Protein AF-A0A5J4XF54-F1 (afdb_monomer_lite)

Secondary structure (DSSP, 8-state):
-----HHHHHHHHHHHS-HHHHHHHHT-EE--SSGGGSTTHHHHHHHHHHHHS-TTSEE---------S-S---------------S--SS---PPEE-EE--TTTTTHHHHHHHHHHH-HHHHTT---HHHHHHHGGGGHHHH--

pLDDT: mean 71.19, std 21.37, range [27.42, 93.31]

Foldseek 3Di:
DDDDDPLVVLLVVLVVDDPVCSLVSQLDAEDAADVCLDPCSLVVNLVSNVVSDPPQAAEDEPPLPPPDPPDDDDDDDDDDDDDDDDPDPDPPPPGRYRYYHYHPVRNCVVVVVVVVLVPDPVCVVLDQDPVNCVVPPPCVCVVSPD

Radius of gyration: 20.59 Å; chains: 1; bounding box: 53×54×52 Å

Structure (mmCIF, N/CA/C/O backbone):
data_AF-A0A5J4XF54-F1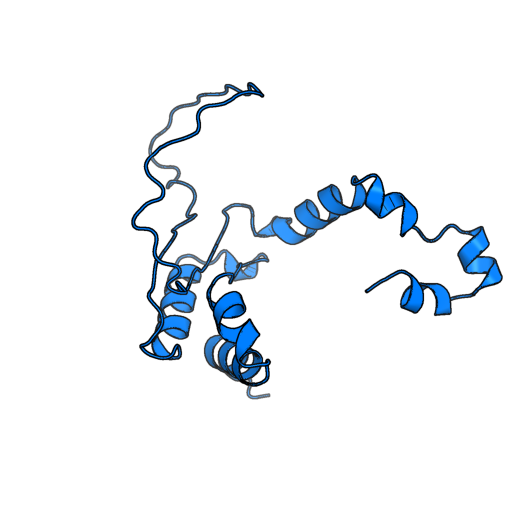
#
_entry.id   AF-A0A5J4XF54-F1
#
loop_
_atom_site.group_PDB
_atom_site.id
_atom_site.type_symbol
_atom_site.label_atom_id
_atom_site.label_alt_id
_atom_site.label_comp_id
_atom_site.label_asym_id
_atom_site.label_entity_id
_atom_site.label_seq_id
_atom_site.pdbx_PDB_ins_code
_atom_site.Cartn_x
_atom_site.Cartn_y
_atom_site.Cartn_z
_atom_site.occupancy
_atom_site.B_iso_or_equiv
_atom_site.auth_seq_id
_atom_site.auth_comp_id
_atom_site.auth_asym_id
_atom_site.auth_atom_id
_atom_site.pdbx_PDB_model_num
ATOM 1 N N . MET A 1 1 ? 1.946 -26.024 -6.959 1.00 52.12 1 MET A N 1
ATOM 2 C CA . MET A 1 1 ? 1.057 -24.850 -7.055 1.00 52.12 1 MET A CA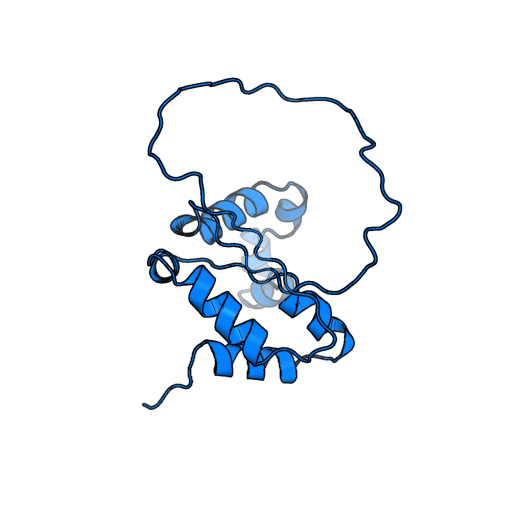 1
ATOM 3 C C . MET A 1 1 ? 1.765 -23.881 -7.982 1.00 52.12 1 MET A C 1
ATOM 5 O O . MET A 1 1 ? 2.840 -23.423 -7.620 1.00 52.12 1 MET A O 1
ATOM 9 N N . GLU A 1 2 ? 1.270 -23.701 -9.204 1.00 76.00 2 GLU A N 1
ATOM 10 C CA . GLU A 1 2 ? 1.856 -22.756 -10.163 1.00 76.00 2 GLU A CA 1
ATOM 11 C C . GLU A 1 2 ? 1.267 -21.373 -9.878 1.00 76.00 2 GLU A C 1
ATOM 13 O O . GLU A 1 2 ? 0.049 -21.204 -9.892 1.00 76.00 2 GLU A O 1
ATOM 18 N N . ALA A 1 3 ? 2.121 -20.413 -9.531 1.00 78.81 3 ALA A N 1
ATOM 19 C CA . ALA A 1 3 ? 1.737 -19.021 -9.334 1.00 78.81 3 ALA A CA 1
ATOM 20 C C . ALA A 1 3 ? 2.288 -18.196 -10.501 1.00 78.81 3 ALA A C 1
ATOM 22 O O . ALA A 1 3 ? 3.400 -18.448 -10.964 1.00 78.81 3 ALA A O 1
ATOM 23 N N . GLN A 1 4 ? 1.499 -17.236 -10.980 1.00 85.75 4 GLN A N 1
ATOM 24 C CA . GLN A 1 4 ? 1.925 -16.298 -12.019 1.00 85.75 4 GLN A CA 1
ATOM 25 C C . GLN A 1 4 ? 3.045 -15.382 -11.507 1.00 85.75 4 GLN A C 1
ATOM 27 O O . GLN A 1 4 ? 3.239 -15.234 -10.295 1.00 85.75 4 GLN A O 1
ATOM 32 N N . GLY A 1 5 ? 3.768 -14.751 -12.437 1.00 89.00 5 GLY A N 1
ATOM 33 C CA . GLY A 1 5 ? 4.735 -13.709 -12.108 1.00 89.00 5 GLY A CA 1
ATOM 34 C C . GLY A 1 5 ? 4.090 -12.558 -11.327 1.00 89.00 5 GLY A C 1
ATOM 35 O O . GLY A 1 5 ? 2.874 -12.336 -11.376 1.00 89.00 5 GLY A O 1
ATOM 36 N N . ILE A 1 6 ? 4.905 -11.829 -10.561 1.00 87.56 6 ILE A N 1
ATOM 37 C CA . ILE A 1 6 ? 4.435 -10.655 -9.810 1.00 87.56 6 ILE A CA 1
ATOM 38 C C . ILE A 1 6 ? 3.946 -9.547 -10.749 1.00 87.56 6 ILE A C 1
ATOM 40 O O . ILE A 1 6 ? 3.006 -8.828 -10.421 1.00 87.56 6 ILE A O 1
ATOM 44 N N . ASP A 1 7 ? 4.547 -9.457 -11.928 1.00 87.50 7 ASP A N 1
ATOM 45 C CA . ASP A 1 7 ? 4.185 -8.564 -13.017 1.00 87.50 7 ASP A CA 1
ATOM 46 C C . ASP A 1 7 ? 2.818 -8.906 -13.609 1.00 87.50 7 ASP A C 1
ATOM 48 O O . ASP A 1 7 ? 1.939 -8.043 -13.629 1.00 87.50 7 ASP A O 1
ATOM 52 N N . ASP A 1 8 ? 2.595 -10.169 -13.981 1.00 89.62 8 ASP A N 1
ATOM 53 C CA . ASP A 1 8 ? 1.304 -10.640 -14.495 1.00 89.62 8 ASP A CA 1
ATOM 54 C C . ASP A 1 8 ? 0.200 -10.460 -13.449 1.00 89.62 8 ASP A C 1
ATOM 56 O O . ASP A 1 8 ? -0.907 -10.009 -13.750 1.00 89.62 8 ASP A O 1
ATOM 60 N N . THR A 1 9 ? 0.501 -10.775 -12.188 1.00 90.94 9 THR A N 1
ATOM 61 C CA . THR A 1 9 ? -0.449 -10.630 -11.080 1.00 90.94 9 THR A CA 1
ATOM 62 C C . THR A 1 9 ? -0.808 -9.160 -10.845 1.00 90.94 9 THR A C 1
ATOM 64 O O . THR A 1 9 ? -1.987 -8.832 -10.664 1.00 90.94 9 THR A O 1
ATOM 67 N N . ALA A 1 10 ? 0.180 -8.260 -10.879 1.00 88.38 10 ALA A N 1
ATOM 68 C CA . ALA A 1 10 ? -0.039 -6.823 -10.745 1.00 88.38 10 ALA A CA 1
ATOM 69 C C . ALA A 1 10 ? -0.850 -6.272 -11.928 1.00 88.38 10 ALA A C 1
ATOM 71 O O . ALA A 1 10 ? -1.848 -5.580 -11.719 1.00 88.38 10 ALA A O 1
ATOM 72 N N . PHE A 1 11 ? -0.491 -6.645 -13.158 1.00 88.62 11 PHE A N 1
ATOM 73 C CA . PHE A 1 11 ? -1.205 -6.244 -14.369 1.00 88.62 11 PHE A CA 1
ATOM 74 C C . PHE A 1 11 ? -2.662 -6.718 -14.360 1.00 88.62 11 PHE A C 1
ATOM 76 O O . PHE A 1 11 ? -3.577 -5.916 -14.548 1.00 88.62 11 PHE A O 1
ATOM 83 N N . ASN A 1 12 ? -2.896 -7.998 -14.059 1.00 91.06 12 ASN A N 1
ATOM 84 C CA . ASN A 1 12 ? -4.238 -8.574 -13.982 1.00 91.06 12 ASN A CA 1
ATOM 85 C C . ASN A 1 12 ? -5.092 -7.903 -12.902 1.00 91.06 12 ASN A C 1
ATOM 87 O O . ASN A 1 12 ? -6.303 -7.761 -13.076 1.00 91.06 12 ASN A O 1
ATOM 91 N N . SER A 1 13 ? -4.481 -7.479 -11.795 1.00 91.31 13 SER A N 1
ATOM 92 C CA . SER A 1 13 ? -5.179 -6.744 -10.737 1.00 91.31 13 SER A CA 1
ATOM 93 C C . SER A 1 13 ? -5.592 -5.350 -11.214 1.00 91.31 13 SER A C 1
ATOM 95 O O . SER A 1 13 ? -6.753 -4.980 -11.062 1.00 91.31 13 SER A O 1
ATOM 97 N N . ILE A 1 14 ? -4.696 -4.619 -11.884 1.00 89.25 14 ILE A N 1
ATOM 98 C CA . ILE A 1 14 ? -4.986 -3.280 -12.423 1.00 89.25 14 ILE A CA 1
ATOM 99 C C . ILE A 1 14 ? -6.006 -3.345 -13.570 1.00 89.25 14 ILE A C 1
ATOM 101 O O . ILE A 1 14 ? -6.874 -2.482 -13.681 1.00 89.25 14 ILE A O 1
ATOM 105 N N . MET A 1 15 ? -5.972 -4.383 -14.408 1.00 88.75 15 MET A N 1
ATOM 106 C CA . MET A 1 15 ? -6.946 -4.555 -15.494 1.00 88.75 15 MET A CA 1
ATOM 107 C C . MET A 1 15 ? -8.349 -4.926 -15.006 1.00 88.75 15 MET A C 1
ATOM 109 O O . MET A 1 15 ? -9.322 -4.668 -15.715 1.00 88.75 15 MET A O 1
ATOM 113 N N . LYS A 1 16 ? -8.479 -5.493 -13.801 1.00 92.25 16 LYS A N 1
ATOM 114 C CA . LYS A 1 16 ? -9.779 -5.710 -13.146 1.00 92.25 16 LYS A CA 1
ATOM 115 C C . LYS A 1 16 ? -10.341 -4.435 -12.513 1.00 92.25 16 LYS A C 1
ATOM 117 O O . LYS A 1 16 ? -11.540 -4.372 -12.264 1.00 92.25 16 LYS A O 1
ATOM 122 N N . CYS A 1 17 ? -9.496 -3.437 -12.260 1.00 90.00 17 CYS A N 1
ATOM 123 C CA . CYS A 1 17 ? -9.907 -2.131 -11.764 1.00 90.00 17 CYS A CA 1
ATOM 124 C C . CYS A 1 17 ? -10.573 -1.283 -12.862 1.00 90.00 17 CYS A C 1
ATOM 126 O O . CYS A 1 17 ? -10.354 -1.489 -14.064 1.00 90.00 17 CYS A O 1
ATOM 128 N N . ASP A 1 18 ? -11.373 -0.305 -12.433 1.00 91.94 18 ASP A N 1
ATOM 129 C CA . ASP A 1 18 ? -12.062 0.633 -13.321 1.00 91.94 18 ASP A CA 1
ATOM 130 C C . ASP A 1 18 ? -11.065 1.454 -14.156 1.00 91.94 18 ASP A C 1
ATOM 132 O O . ASP A 1 18 ? -9.968 1.767 -13.689 1.00 91.94 18 ASP A O 1
ATOM 136 N N . VAL A 1 19 ? -11.422 1.786 -15.397 1.00 85.94 19 VAL A N 1
ATOM 137 C CA . VAL A 1 19 ? -10.513 2.403 -16.380 1.00 85.94 19 VAL A CA 1
ATOM 138 C C . VAL A 1 19 ? -9.955 3.745 -15.903 1.00 85.94 19 VAL A C 1
ATOM 140 O O . VAL A 1 19 ? -8.796 4.061 -16.189 1.00 85.94 19 VAL A O 1
ATOM 143 N N . ASP A 1 20 ? -10.740 4.484 -15.122 1.00 86.81 20 ASP A N 1
ATOM 144 C CA . ASP A 1 20 ? -10.376 5.807 -14.620 1.00 86.81 20 ASP A CA 1
ATOM 145 C C . ASP A 1 20 ? -9.249 5.742 -13.580 1.00 86.81 20 ASP A C 1
ATOM 147 O O . ASP A 1 20 ? -8.348 6.580 -13.599 1.00 86.81 20 ASP A O 1
ATOM 151 N N . ILE A 1 21 ? -9.218 4.696 -12.745 1.00 87.88 21 ILE A N 1
ATOM 152 C CA . ILE A 1 21 ? -8.209 4.546 -11.682 1.00 87.88 21 ILE A CA 1
ATOM 153 C C . ILE A 1 21 ? -6.921 3.864 -12.149 1.00 87.88 21 ILE A C 1
ATOM 155 O O . ILE A 1 21 ? -5.899 3.946 -11.470 1.00 87.88 21 ILE A O 1
ATOM 159 N N . ARG A 1 22 ? -6.917 3.205 -13.317 1.00 86.31 22 ARG A N 1
ATOM 160 C CA . ARG A 1 22 ? -5.723 2.490 -13.818 1.00 86.31 22 ARG A CA 1
ATOM 161 C C . ARG A 1 22 ? -4.521 3.413 -13.950 1.00 86.31 22 ARG A C 1
ATOM 163 O O . ARG A 1 22 ? -3.405 3.017 -13.628 1.00 86.31 22 ARG A O 1
ATOM 170 N N . LYS A 1 23 ? -4.755 4.644 -14.410 1.00 81.25 23 LYS A N 1
ATOM 171 C CA . LYS A 1 23 ? -3.707 5.660 -14.567 1.00 81.25 23 LYS A CA 1
ATOM 172 C C . LYS A 1 23 ? -3.043 5.987 -13.229 1.00 81.25 23 LYS A C 1
ATOM 174 O O . LYS A 1 23 ? -1.817 6.023 -13.168 1.00 81.25 23 LYS A O 1
ATOM 179 N N . ASP A 1 24 ? -3.841 6.141 -12.178 1.00 83.12 24 ASP A N 1
ATOM 180 C CA . ASP A 1 24 ? -3.358 6.473 -10.836 1.00 83.12 24 ASP A CA 1
ATOM 181 C C . ASP A 1 24 ? -2.653 5.289 -10.169 1.00 83.12 24 ASP A C 1
ATOM 183 O O . ASP A 1 24 ? -1.658 5.485 -9.469 1.00 83.12 24 ASP A O 1
ATOM 187 N N . LEU A 1 25 ? -3.114 4.061 -10.430 1.00 84.31 25 LEU A N 1
ATOM 188 C CA . LEU A 1 25 ? -2.488 2.837 -9.923 1.00 84.31 25 LEU A CA 1
ATOM 189 C C . LEU A 1 25 ? -1.085 2.626 -10.504 1.00 84.31 25 LEU A C 1
ATOM 191 O O . LEU A 1 25 ? -0.151 2.343 -9.758 1.00 84.31 25 LEU A O 1
ATOM 195 N N . TYR A 1 26 ? -0.911 2.810 -11.816 1.00 83.25 26 TYR A N 1
ATOM 196 C CA . TYR A 1 26 ? 0.418 2.750 -12.434 1.00 83.25 26 TYR A CA 1
ATOM 197 C C . TYR A 1 26 ? 1.324 3.911 -11.996 1.00 83.25 26 TYR A C 1
ATOM 199 O O . TYR A 1 26 ? 2.545 3.753 -11.933 1.00 83.25 26 TYR A O 1
ATOM 207 N N . GLY A 1 27 ? 0.734 5.065 -11.671 1.00 79.25 27 GLY A N 1
ATOM 208 C CA . GLY A 1 27 ? 1.458 6.249 -11.217 1.00 79.25 27 GLY A CA 1
ATOM 209 C C . GLY A 1 27 ? 1.908 6.237 -9.760 1.00 79.25 27 GLY A C 1
ATOM 210 O O . GLY A 1 27 ? 2.652 7.130 -9.368 1.00 79.25 27 GLY A O 1
ATOM 211 N N . ASN A 1 28 ? 1.487 5.257 -8.956 1.00 81.94 28 ASN A N 1
ATOM 212 C CA . ASN A 1 28 ? 1.776 5.221 -7.520 1.00 81.94 28 ASN A CA 1
ATOM 213 C C . ASN A 1 28 ? 2.078 3.796 -7.026 1.00 81.94 28 ASN A C 1
ATOM 215 O O . ASN A 1 28 ? 1.434 3.295 -6.102 1.00 81.94 28 ASN A O 1
ATOM 219 N N . VAL A 1 29 ? 3.071 3.127 -7.619 1.00 83.50 29 VAL A N 1
ATOM 220 C CA . VAL A 1 29 ? 3.496 1.794 -7.166 1.00 83.50 29 VAL A CA 1
ATOM 221 C C . VAL A 1 29 ? 4.569 1.937 -6.090 1.00 83.50 29 VAL A C 1
ATOM 223 O O . VAL A 1 29 ? 5.655 2.450 -6.346 1.00 83.50 29 VAL A O 1
ATOM 226 N N . VAL A 1 30 ? 4.291 1.457 -4.878 1.00 84.75 30 VAL A N 1
ATOM 227 C CA . VAL A 1 30 ? 5.234 1.509 -3.750 1.00 84.75 30 VAL A CA 1
ATOM 228 C C . VAL A 1 30 ? 5.675 0.100 -3.375 1.00 84.75 30 VAL A C 1
ATOM 230 O O . VAL A 1 30 ? 4.847 -0.774 -3.121 1.00 84.75 30 VAL A O 1
ATOM 233 N N . LEU A 1 31 ? 6.987 -0.118 -3.298 1.00 83.62 31 LEU A N 1
ATOM 234 C CA . LEU A 1 31 ? 7.554 -1.381 -2.834 1.00 83.62 31 LEU A CA 1
ATOM 235 C C . LEU A 1 31 ? 7.731 -1.353 -1.314 1.00 83.62 31 LEU A C 1
ATOM 237 O O . LEU A 1 31 ? 8.497 -0.550 -0.779 1.00 83.62 31 LEU A O 1
ATOM 241 N N . SER A 1 32 ? 7.051 -2.264 -0.622 1.00 85.81 32 SER A N 1
ATOM 242 C CA . SER A 1 32 ? 7.116 -2.436 0.832 1.00 85.81 32 SER A CA 1
ATOM 243 C C . SER A 1 32 ? 7.564 -3.854 1.208 1.00 85.81 32 SER A C 1
ATOM 245 O O . SER A 1 32 ? 7.495 -4.786 0.406 1.00 85.81 32 SER A O 1
ATOM 247 N N . GLY A 1 33 ? 8.088 -4.022 2.425 1.00 83.31 33 GLY A N 1
ATOM 248 C CA . GLY A 1 33 ? 8.493 -5.325 2.964 1.00 83.31 33 GLY A CA 1
ATOM 249 C C . GLY A 1 33 ? 9.977 -5.673 2.789 1.00 83.31 33 GLY A C 1
ATOM 250 O O . GLY A 1 33 ? 10.726 -5.020 2.070 1.00 83.31 33 GLY A O 1
ATOM 251 N N . GLY A 1 34 ? 10.430 -6.709 3.503 1.00 79.94 34 GLY A N 1
ATOM 252 C CA . GLY A 1 34 ? 11.841 -7.119 3.509 1.00 79.94 34 GLY A CA 1
ATOM 253 C C . GLY A 1 34 ? 12.291 -7.841 2.234 1.00 79.94 34 GLY A C 1
ATOM 254 O O . GLY A 1 34 ? 13.438 -7.704 1.823 1.00 79.94 34 GLY A O 1
ATOM 255 N N . THR A 1 35 ? 11.394 -8.570 1.565 1.00 81.81 35 THR A N 1
ATOM 256 C CA . THR A 1 35 ? 11.700 -9.314 0.327 1.00 81.81 35 THR A CA 1
ATOM 257 C C . THR A 1 35 ? 11.938 -8.399 -0.870 1.00 81.81 35 THR A C 1
ATOM 259 O O . THR A 1 35 ? 12.667 -8.759 -1.789 1.00 81.81 35 THR A O 1
ATOM 262 N N . THR A 1 36 ? 11.403 -7.178 -0.834 1.00 81.94 36 THR A N 1
ATOM 263 C CA . THR A 1 36 ? 11.666 -6.155 -1.848 1.00 81.94 36 THR A CA 1
ATOM 264 C C . THR A 1 36 ? 12.996 -5.439 -1.616 1.00 81.94 36 THR A C 1
ATOM 266 O O . THR A 1 36 ? 13.327 -4.545 -2.382 1.00 81.94 36 THR A O 1
ATOM 269 N N . MET A 1 37 ? 13.794 -5.777 -0.592 1.00 79.56 37 MET A N 1
ATOM 270 C CA . MET A 1 37 ? 15.127 -5.184 -0.373 1.00 79.56 37 MET A CA 1
ATOM 271 C C . MET A 1 37 ? 16.227 -5.762 -1.276 1.00 79.56 37 MET A C 1
ATOM 273 O O . MET A 1 37 ? 17.359 -5.289 -1.224 1.00 79.56 37 MET A O 1
ATOM 277 N N . PHE A 1 38 ? 15.919 -6.767 -2.101 1.00 81.75 38 PHE A N 1
ATOM 278 C CA . PHE A 1 38 ? 16.900 -7.340 -3.019 1.00 81.75 38 PHE A CA 1
ATOM 279 C C . PHE A 1 38 ? 17.368 -6.287 -4.045 1.00 81.75 38 PHE A C 1
ATOM 281 O O . PHE A 1 38 ? 16.529 -5.572 -4.602 1.00 81.75 38 PHE A O 1
ATOM 288 N N . PRO A 1 39 ? 18.680 -6.154 -4.310 1.00 80.25 39 PRO A N 1
ATOM 289 C CA . PRO A 1 39 ? 19.176 -5.184 -5.284 1.00 80.25 39 PRO A CA 1
ATOM 290 C C . PRO A 1 39 ? 18.606 -5.475 -6.681 1.00 80.25 39 PRO A C 1
ATOM 292 O O . PRO A 1 39 ? 18.520 -6.629 -7.094 1.00 80.25 39 PRO A O 1
ATOM 295 N N . GLY A 1 40 ? 18.191 -4.432 -7.405 1.00 82.12 40 GLY A N 1
ATOM 296 C CA . GLY A 1 40 ? 17.645 -4.548 -8.765 1.00 82.12 40 GLY A CA 1
ATOM 297 C C . GLY A 1 40 ? 16.184 -5.008 -8.865 1.00 82.12 40 GLY A C 1
ATOM 298 O O . GLY A 1 40 ? 15.648 -5.091 -9.968 1.00 82.12 40 GLY A O 1
ATOM 299 N N . ILE A 1 41 ? 15.496 -5.290 -7.748 1.00 84.31 41 ILE A N 1
ATOM 300 C CA . ILE A 1 41 ? 14.067 -5.654 -7.796 1.00 84.31 41 ILE A CA 1
ATOM 301 C C . ILE A 1 41 ? 13.179 -4.478 -8.219 1.00 84.31 41 ILE A C 1
ATOM 303 O O . ILE A 1 41 ? 12.183 -4.690 -8.903 1.00 84.31 41 ILE A O 1
ATOM 307 N N . ALA A 1 42 ? 13.554 -3.249 -7.849 1.00 80.81 42 ALA A N 1
ATOM 308 C CA . ALA A 1 42 ? 12.846 -2.038 -8.254 1.00 80.81 42 ALA A CA 1
ATOM 309 C C . ALA A 1 42 ? 12.942 -1.830 -9.772 1.00 80.81 42 ALA A C 1
ATOM 311 O O . ALA A 1 42 ? 11.914 -1.682 -10.429 1.00 80.81 42 ALA A O 1
ATOM 312 N N . ASP A 1 43 ? 14.150 -1.951 -10.328 1.00 82.38 43 ASP A N 1
ATOM 313 C CA . ASP A 1 43 ? 14.405 -1.860 -11.770 1.00 82.38 43 ASP A CA 1
ATOM 314 C C . ASP A 1 43 ? 13.682 -2.957 -12.552 1.00 82.38 43 ASP A C 1
ATOM 316 O O . ASP A 1 43 ? 13.063 -2.700 -13.587 1.00 82.38 43 ASP A O 1
ATOM 320 N N . ARG A 1 44 ? 13.728 -4.196 -12.040 1.00 85.88 44 ARG A N 1
ATOM 321 C CA . ARG A 1 44 ? 13.021 -5.337 -12.630 1.00 85.88 44 ARG A CA 1
ATOM 322 C C . ARG A 1 44 ? 11.518 -5.076 -12.671 1.00 85.88 44 ARG A C 1
ATOM 324 O O . ARG A 1 44 ? 10.915 -5.229 -13.728 1.00 85.88 44 ARG A O 1
ATOM 331 N N . MET A 1 45 ? 10.938 -4.636 -11.554 1.00 84.31 45 MET A N 1
ATOM 332 C CA . MET A 1 45 ? 9.507 -4.345 -11.457 1.00 84.31 45 MET A CA 1
ATOM 333 C C . MET A 1 45 ? 9.104 -3.197 -12.385 1.00 84.31 45 MET A C 1
ATOM 335 O O . MET A 1 45 ? 8.105 -3.293 -13.092 1.00 84.31 45 MET A O 1
ATOM 339 N N . TYR A 1 46 ? 9.905 -2.134 -12.441 1.00 83.19 46 TYR A N 1
ATOM 340 C CA . TYR A 1 46 ? 9.680 -1.019 -13.353 1.00 83.19 46 TYR A CA 1
ATOM 341 C C . TYR A 1 46 ? 9.693 -1.471 -14.817 1.00 83.19 46 TYR A C 1
ATOM 343 O O . TYR A 1 46 ? 8.785 -1.135 -15.580 1.00 83.19 46 TYR A O 1
ATOM 351 N N . LYS A 1 47 ? 10.686 -2.276 -15.209 1.00 84.31 47 LYS A N 1
ATOM 352 C CA . LYS A 1 47 ? 10.806 -2.800 -16.573 1.00 84.31 47 LYS A CA 1
ATOM 353 C C . LYS A 1 47 ? 9.621 -3.687 -16.951 1.00 84.31 47 LYS A C 1
ATOM 355 O O . LYS A 1 47 ? 9.098 -3.554 -18.054 1.00 84.31 47 LYS A O 1
ATOM 360 N N . GLU A 1 48 ? 9.199 -4.565 -16.047 1.00 87.06 48 GLU A N 1
ATOM 361 C CA . GLU A 1 48 ? 8.067 -5.468 -16.268 1.00 87.06 48 GLU A CA 1
ATOM 362 C C . GLU A 1 48 ? 6.747 -4.697 -16.385 1.00 87.06 48 GLU A C 1
ATOM 364 O O . GLU A 1 48 ? 6.019 -4.875 -17.360 1.00 87.06 48 GLU A O 1
ATOM 369 N N . ILE A 1 49 ? 6.478 -3.752 -15.477 1.00 83.75 49 ILE A N 1
ATOM 370 C CA . ILE A 1 49 ? 5.284 -2.894 -15.554 1.00 83.75 49 ILE A CA 1
ATOM 371 C C . ILE A 1 49 ? 5.281 -2.079 -16.850 1.00 83.75 49 ILE A C 1
ATOM 373 O O . ILE A 1 49 ? 4.244 -1.961 -17.495 1.00 83.75 49 ILE A O 1
ATOM 377 N N . THR A 1 50 ? 6.432 -1.541 -17.254 1.00 82.31 50 THR A N 1
ATOM 378 C CA . THR A 1 50 ? 6.557 -0.744 -18.483 1.00 82.31 50 THR A CA 1
ATOM 379 C C . THR A 1 50 ? 6.301 -1.572 -19.740 1.00 82.31 50 THR A C 1
ATOM 381 O O . THR A 1 50 ? 5.730 -1.059 -20.697 1.00 82.31 50 THR A O 1
ATOM 384 N N . ALA A 1 51 ? 6.701 -2.846 -19.747 1.00 84.69 51 ALA A N 1
ATOM 385 C CA . ALA A 1 51 ? 6.449 -3.748 -20.867 1.00 84.69 51 ALA A CA 1
ATOM 386 C C . ALA A 1 51 ? 4.955 -4.078 -21.031 1.00 84.69 51 ALA A C 1
ATOM 388 O O . ALA A 1 51 ? 4.486 -4.244 -22.155 1.00 84.69 51 ALA A O 1
ATOM 389 N N . HIS A 1 52 ? 4.215 -4.150 -19.920 1.00 83.06 52 HIS A N 1
ATOM 390 C CA . HIS A 1 52 ? 2.775 -4.430 -19.913 1.00 83.06 52 HIS A CA 1
ATOM 391 C C . HIS A 1 52 ? 1.901 -3.167 -20.032 1.00 83.06 52 HIS A C 1
ATOM 393 O O . HIS A 1 52 ? 0.738 -3.253 -20.429 1.00 83.06 52 HIS A O 1
ATOM 399 N N . ALA A 1 53 ? 2.424 -1.989 -19.679 1.00 75.88 53 ALA A N 1
ATOM 400 C CA . ALA A 1 53 ? 1.673 -0.737 -19.706 1.00 75.88 53 ALA A CA 1
ATOM 401 C C . ALA A 1 53 ? 1.366 -0.278 -21.151 1.00 75.88 53 ALA A C 1
ATOM 403 O O . ALA A 1 53 ? 2.226 -0.354 -22.030 1.00 75.88 53 ALA A O 1
ATOM 404 N N . PRO A 1 54 ? 0.156 0.248 -21.427 1.00 69.19 54 PRO A N 1
ATOM 405 C CA . PRO A 1 54 ? -0.188 0.757 -22.751 1.00 69.19 54 PRO A CA 1
ATOM 406 C C . PRO A 1 54 ? 0.684 1.968 -23.118 1.00 69.19 54 PRO A C 1
ATOM 408 O O . PRO A 1 54 ? 0.918 2.856 -22.297 1.00 69.19 54 PRO A O 1
ATOM 411 N N . SER A 1 55 ? 1.099 2.051 -24.386 1.00 57.91 55 SER A N 1
ATOM 412 C CA . SER A 1 55 ? 2.039 3.043 -24.950 1.00 57.91 55 SER A CA 1
ATOM 413 C C . SER A 1 55 ? 1.604 4.520 -24.862 1.00 57.91 55 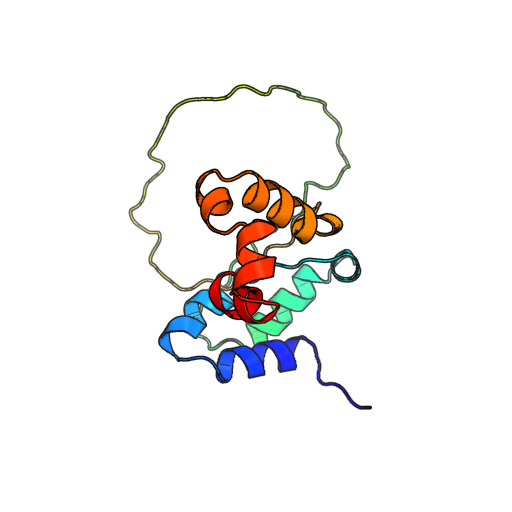SER A C 1
ATOM 415 O O . SER A 1 55 ? 2.296 5.406 -25.355 1.00 57.91 55 SER A O 1
ATOM 417 N N . SER A 1 56 ? 0.467 4.806 -24.224 1.00 60.75 56 SER A N 1
ATOM 418 C CA . SER A 1 56 ? -0.010 6.147 -23.870 1.00 60.75 56 SER A CA 1
ATOM 419 C C . SER A 1 56 ? 0.573 6.699 -22.559 1.00 60.75 56 SER A C 1
ATOM 421 O O . SER A 1 56 ? 0.277 7.840 -22.204 1.00 60.75 56 SER A O 1
ATOM 423 N N . MET A 1 57 ? 1.339 5.903 -21.807 1.00 62.69 57 MET A N 1
ATOM 424 C CA . MET A 1 57 ? 1.906 6.280 -20.507 1.00 62.69 57 MET A CA 1
ATOM 425 C C . MET A 1 57 ? 3.387 6.661 -20.654 1.00 62.69 57 MET A C 1
ATOM 427 O O . MET A 1 57 ? 4.161 5.913 -21.250 1.00 62.69 57 MET A O 1
ATOM 431 N N . LYS A 1 58 ? 3.794 7.832 -20.140 1.00 56.78 58 LYS A N 1
ATOM 432 C CA . LYS A 1 58 ? 5.226 8.175 -20.031 1.00 56.78 58 LYS A CA 1
ATOM 433 C C . LYS A 1 58 ? 5.819 7.395 -18.859 1.00 56.78 58 LYS A C 1
ATOM 435 O O . LYS A 1 58 ? 5.097 6.927 -17.988 1.00 56.78 58 LYS A O 1
ATOM 440 N N . VAL A 1 59 ? 7.126 7.194 -18.847 1.00 55.28 59 VAL A N 1
ATOM 441 C CA . VAL A 1 59 ? 7.769 6.318 -17.866 1.00 55.28 59 VAL A CA 1
ATOM 442 C C . VAL A 1 59 ? 8.914 7.104 -17.238 1.00 55.28 59 VAL A C 1
ATOM 444 O O . VAL A 1 59 ? 9.795 7.563 -17.968 1.00 55.28 59 VAL A O 1
ATOM 447 N N . ILE A 1 60 ? 8.864 7.329 -15.920 1.00 53.22 60 ILE A N 1
ATOM 448 C CA . ILE A 1 60 ? 9.932 8.000 -15.164 1.00 53.22 60 ILE A CA 1
ATOM 449 C C . ILE A 1 60 ? 10.379 7.067 -14.047 1.00 53.22 60 ILE A C 1
ATOM 451 O O . ILE A 1 60 ? 9.599 6.700 -13.169 1.00 53.22 60 ILE A O 1
ATOM 455 N N . VAL A 1 61 ? 11.663 6.720 -14.064 1.00 50.66 61 VAL A N 1
ATOM 456 C CA . VAL A 1 61 ? 12.312 6.098 -12.915 1.00 50.66 61 VAL A CA 1
ATOM 457 C C . VAL A 1 61 ? 12.654 7.215 -11.937 1.00 50.66 61 VAL A C 1
ATOM 459 O O . VAL A 1 61 ? 13.661 7.900 -12.097 1.00 50.66 61 VAL A O 1
ATOM 462 N N . ASP A 1 62 ? 11.805 7.419 -10.933 1.00 48.03 62 ASP A N 1
ATOM 463 C CA . ASP A 1 62 ? 12.228 8.143 -9.740 1.00 48.03 62 ASP A CA 1
ATOM 464 C C . ASP A 1 62 ? 12.944 7.133 -8.845 1.00 48.03 62 ASP A C 1
ATOM 466 O O . ASP A 1 62 ? 12.331 6.499 -7.981 1.00 48.03 62 ASP A O 1
ATOM 470 N N . ASP A 1 63 ? 14.245 6.962 -9.072 1.00 38.62 63 ASP A N 1
ATOM 471 C CA . ASP A 1 63 ? 15.107 6.233 -8.152 1.00 38.62 63 ASP A CA 1
ATOM 472 C C . ASP A 1 63 ? 15.129 6.978 -6.812 1.00 38.62 63 ASP A C 1
ATOM 474 O O . ASP A 1 63 ? 16.025 7.768 -6.524 1.00 38.62 63 ASP A O 1
ATOM 478 N N . ILE A 1 64 ? 14.184 6.671 -5.919 1.00 41.53 64 ILE A N 1
ATOM 479 C CA . ILE A 1 64 ? 14.403 6.843 -4.474 1.00 41.53 64 ILE A CA 1
ATOM 480 C C . ILE A 1 64 ? 15.280 5.683 -3.988 1.00 41.53 64 ILE A C 1
ATOM 482 O O . ILE A 1 64 ? 15.004 5.020 -2.990 1.00 41.53 64 ILE A O 1
ATOM 486 N N . VAL A 1 65 ? 16.355 5.402 -4.717 1.00 36.00 65 VAL A N 1
ATOM 487 C CA . VAL A 1 65 ? 17.496 4.707 -4.152 1.00 36.00 65 VAL A CA 1
ATOM 488 C C . VAL A 1 65 ? 18.139 5.744 -3.243 1.00 36.00 65 VAL A C 1
ATOM 490 O O . VAL A 1 65 ? 18.578 6.797 -3.703 1.00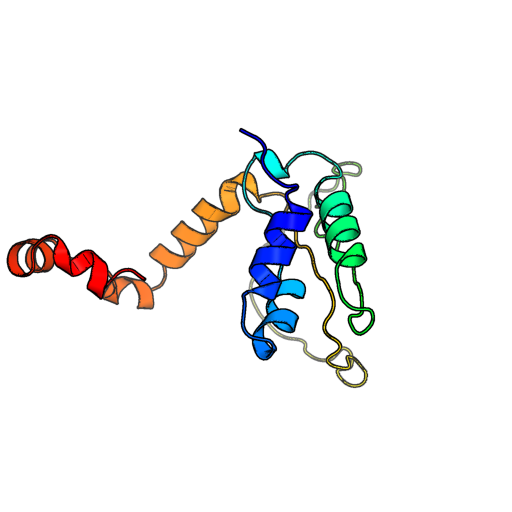 36.00 65 VAL A O 1
ATOM 493 N N . CYS A 1 66 ? 18.148 5.481 -1.930 1.00 33.88 66 CYS A N 1
ATOM 494 C CA . CYS A 1 66 ? 19.082 6.169 -1.041 1.00 33.88 66 CYS A CA 1
ATOM 495 C C . CYS A 1 66 ? 20.428 6.178 -1.740 1.00 33.88 66 CYS A C 1
ATOM 497 O O . CYS A 1 66 ? 20.897 5.104 -2.120 1.00 33.88 66 CYS A O 1
ATOM 499 N N . ALA A 1 67 ? 21.009 7.365 -1.889 1.00 34.00 67 ALA A N 1
ATOM 500 C CA . ALA A 1 67 ? 22.400 7.551 -2.245 1.00 34.00 67 ALA A CA 1
ATOM 501 C C . ALA A 1 67 ? 23.234 6.361 -1.750 1.00 34.00 67 ALA A C 1
ATOM 503 O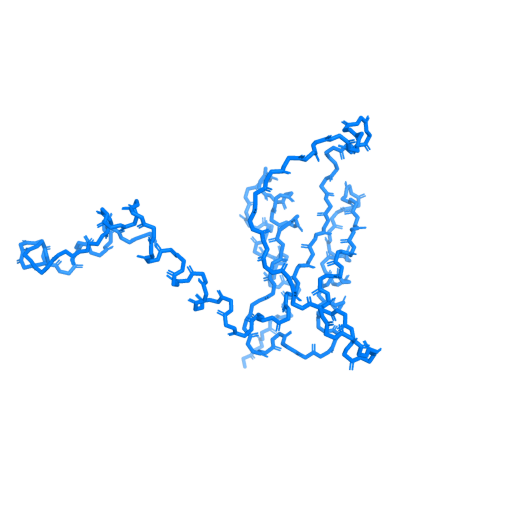 O . ALA A 1 67 ? 23.207 6.041 -0.556 1.00 34.00 67 ALA A O 1
ATOM 504 N N . ASP A 1 68 ? 23.906 5.684 -2.686 1.00 30.17 68 ASP A N 1
ATOM 505 C CA . ASP A 1 68 ? 24.936 4.701 -2.377 1.00 30.17 68 ASP A CA 1
ATOM 506 C C . ASP A 1 68 ? 25.770 5.266 -1.222 1.00 30.17 68 ASP A C 1
ATOM 508 O O . ASP A 1 68 ? 26.254 6.401 -1.273 1.00 30.17 68 ASP A O 1
ATOM 512 N N . HIS A 1 69 ? 25.891 4.489 -0.149 1.00 33.97 69 HIS A N 1
ATOM 513 C CA . HIS A 1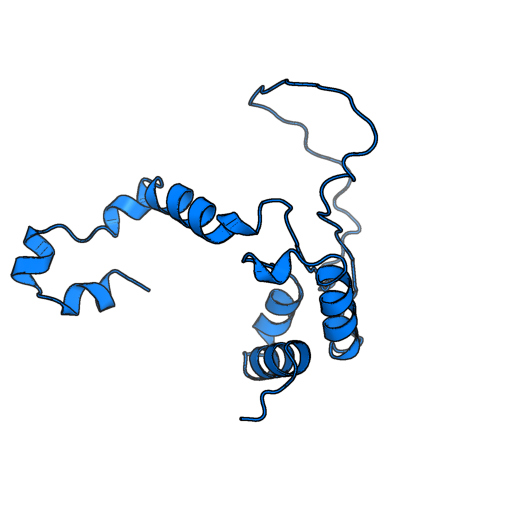 69 ? 26.646 4.834 1.047 1.00 33.97 69 HIS A CA 1
ATOM 514 C C . HIS A 1 69 ? 28.152 4.683 0.759 1.00 33.97 69 HIS A C 1
ATOM 516 O O . HIS A 1 69 ? 28.904 4.040 1.487 1.00 33.97 69 HIS A O 1
ATOM 522 N N . ARG A 1 70 ? 28.600 5.286 -0.343 1.00 34.50 70 ARG A N 1
ATOM 523 C CA . ARG A 1 70 ? 29.986 5.503 -0.731 1.00 34.50 70 ARG A CA 1
ATOM 524 C C . ARG A 1 70 ? 30.105 6.948 -1.172 1.00 34.50 70 ARG A C 1
ATOM 526 O O . ARG A 1 70 ? 30.046 7.247 -2.354 1.00 34.50 70 ARG A O 1
ATOM 533 N N . HIS A 1 71 ? 30.170 7.817 -0.174 1.00 32.62 71 HIS A N 1
ATOM 534 C CA . HIS A 1 71 ? 31.064 8.967 -0.009 1.00 32.62 71 HIS A CA 1
ATOM 535 C C . HIS A 1 71 ? 30.524 9.714 1.214 1.00 32.62 71 HIS A C 1
ATOM 537 O O . HIS A 1 71 ? 29.420 10.252 1.205 1.00 32.62 71 HIS A O 1
ATOM 543 N N . GLY A 1 72 ? 31.260 9.627 2.321 1.00 35.38 72 GLY A N 1
ATOM 544 C CA . GLY A 1 72 ? 30.847 10.213 3.585 1.00 35.38 72 GLY A CA 1
ATOM 545 C C . GLY A 1 72 ? 30.795 11.735 3.521 1.00 35.38 72 GLY A C 1
ATOM 546 O O . GLY A 1 72 ? 31.709 12.358 2.998 1.00 35.38 72 GLY A O 1
ATOM 547 N N . SER A 1 73 ? 29.756 12.319 4.113 1.00 28.30 73 SER A N 1
ATOM 548 C CA . SER A 1 73 ? 29.913 13.422 5.059 1.00 28.30 73 SER A CA 1
ATOM 549 C C . SER A 1 73 ? 28.590 13.675 5.785 1.00 28.30 73 SER A C 1
ATOM 551 O O . SER A 1 73 ? 27.575 14.026 5.195 1.00 28.30 73 SER A O 1
ATOM 553 N N . ILE A 1 74 ? 28.632 13.446 7.089 1.00 38.28 74 ILE A N 1
ATOM 554 C CA . ILE A 1 74 ? 27.768 13.997 8.134 1.00 38.28 74 ILE A CA 1
ATOM 555 C C . ILE A 1 74 ? 27.351 15.454 7.858 1.00 38.28 74 ILE A C 1
ATOM 557 O O . ILE A 1 74 ? 28.189 16.349 7.847 1.00 38.28 74 ILE A O 1
ATOM 561 N N . ALA A 1 75 ? 26.047 15.704 7.748 1.00 29.23 75 ALA A N 1
ATOM 562 C CA . ALA A 1 75 ? 25.463 17.022 7.992 1.00 29.23 75 ALA A CA 1
ATOM 563 C C . ALA A 1 75 ? 24.065 16.858 8.602 1.00 29.23 75 ALA A C 1
ATOM 565 O O . ALA A 1 75 ? 23.037 16.879 7.932 1.00 29.23 75 ALA A O 1
ATOM 566 N N . LEU A 1 76 ? 24.064 16.655 9.920 1.00 35.97 76 LEU A N 1
ATOM 567 C CA . LEU A 1 76 ? 22.947 16.982 10.795 1.00 35.97 76 LEU A CA 1
ATOM 568 C C . LEU A 1 76 ? 22.602 18.462 10.603 1.00 35.97 76 LEU A C 1
ATOM 570 O O . LEU A 1 76 ? 23.385 19.315 11.012 1.00 35.97 76 LEU A O 1
ATOM 574 N N . HIS A 1 77 ? 21.430 18.776 10.058 1.00 27.42 77 HIS A N 1
ATOM 575 C CA . HIS A 1 77 ? 20.736 19.989 10.481 1.00 27.42 77 HIS A CA 1
ATOM 576 C C . HIS A 1 77 ? 19.229 19.868 10.272 1.00 27.42 77 HIS A C 1
ATOM 578 O O . HIS A 1 77 ? 18.670 20.143 9.214 1.00 27.42 77 HIS A O 1
ATOM 584 N N . MET A 1 78 ? 18.584 19.418 11.340 1.00 35.50 78 MET A N 1
ATOM 585 C CA . MET A 1 78 ? 17.153 19.499 11.548 1.00 35.50 78 MET A CA 1
ATOM 586 C C . MET A 1 78 ? 16.795 20.962 11.856 1.00 35.50 78 MET A C 1
ATOM 588 O O . MET A 1 78 ? 16.968 21.394 12.990 1.00 35.50 78 MET A O 1
ATOM 592 N N . GLN A 1 79 ? 16.262 21.708 10.884 1.00 31.53 79 GLN A N 1
ATOM 593 C CA . GLN A 1 79 ? 15.393 22.853 11.177 1.00 31.53 79 GLN A CA 1
ATOM 594 C C . GLN A 1 79 ? 14.127 22.792 10.325 1.00 31.53 79 GLN A C 1
ATOM 596 O O . GLN A 1 79 ? 14.165 22.709 9.100 1.00 31.53 79 GLN A O 1
ATOM 601 N N . PHE A 1 80 ? 13.009 22.835 11.041 1.00 42.19 80 PHE A N 1
ATOM 602 C CA . PHE A 1 80 ? 11.674 23.125 10.553 1.00 42.19 80 PHE A CA 1
ATOM 603 C C . PHE A 1 80 ? 11.585 24.537 9.946 1.00 42.19 80 PHE A C 1
ATOM 605 O O . PHE A 1 80 ? 12.245 25.456 10.423 1.00 42.19 80 PHE A O 1
ATOM 612 N N . ALA A 1 81 ? 10.619 24.667 9.034 1.00 30.73 81 ALA A N 1
ATOM 613 C CA . ALA A 1 81 ? 9.856 25.866 8.677 1.00 30.73 81 ALA A CA 1
ATOM 614 C C . ALA A 1 81 ? 10.378 26.795 7.554 1.00 30.73 81 ALA A C 1
ATOM 616 O O . ALA A 1 81 ? 11.492 27.303 7.571 1.00 30.73 81 ALA A O 1
ATOM 617 N N . ASP A 1 82 ? 9.428 27.039 6.643 1.00 38.97 82 ASP A N 1
ATOM 618 C CA . ASP A 1 82 ? 9.223 28.161 5.724 1.00 38.97 82 ASP A CA 1
ATOM 619 C C . ASP A 1 82 ? 9.925 28.225 4.349 1.00 38.97 82 ASP A C 1
ATOM 621 O O . ASP A 1 82 ? 11.054 28.665 4.175 1.00 38.97 82 ASP A O 1
ATOM 625 N N . MET A 1 83 ? 9.087 27.934 3.341 1.00 36.31 83 MET A N 1
ATOM 626 C CA . MET A 1 83 ? 8.714 28.894 2.293 1.00 36.31 83 MET A CA 1
ATOM 627 C C . MET A 1 83 ? 9.813 29.295 1.302 1.00 36.31 83 MET A C 1
ATOM 629 O O . MET A 1 83 ? 10.469 30.304 1.492 1.00 36.31 83 MET A O 1
ATOM 633 N N . PHE A 1 84 ? 9.877 28.621 0.147 1.00 28.66 84 PHE A N 1
ATOM 634 C CA . PHE A 1 84 ? 9.859 29.328 -1.142 1.00 28.66 84 PHE A CA 1
ATOM 635 C C . PHE A 1 84 ? 9.333 28.425 -2.270 1.00 28.66 84 PHE A C 1
ATOM 637 O O . PHE A 1 84 ? 9.912 27.409 -2.643 1.00 28.66 84 PHE A O 1
ATOM 644 N N . ILE A 1 85 ? 8.172 28.839 -2.771 1.00 39.03 85 ILE A N 1
ATOM 645 C CA . ILE A 1 85 ? 7.464 28.382 -3.964 1.00 39.03 85 ILE A CA 1
ATOM 646 C C . ILE A 1 85 ? 8.146 28.999 -5.207 1.00 39.03 85 ILE A C 1
ATOM 648 O O . ILE A 1 85 ? 8.749 30.066 -5.122 1.00 39.03 85 ILE A O 1
ATOM 652 N N . VAL A 1 86 ? 7.959 28.353 -6.365 1.00 37.31 86 VAL A N 1
ATOM 653 C CA . VAL A 1 86 ? 8.286 28.771 -7.750 1.00 37.31 86 VAL A CA 1
ATOM 654 C C . VAL A 1 86 ? 9.654 28.342 -8.308 1.00 37.31 86 VAL A C 1
ATOM 656 O O . VAL A 1 86 ? 10.545 29.151 -8.538 1.00 37.31 86 VAL A O 1
ATOM 659 N N . ALA A 1 87 ? 9.732 27.078 -8.731 1.00 37.22 87 ALA A N 1
ATOM 660 C CA . ALA A 1 87 ? 10.429 26.709 -9.966 1.00 37.22 87 ALA A CA 1
ATOM 661 C C . ALA A 1 87 ? 9.392 26.166 -10.976 1.00 37.22 87 ALA A C 1
ATOM 663 O O . ALA A 1 87 ? 9.120 24.976 -11.042 1.00 37.22 87 ALA A O 1
ATOM 664 N N . LEU A 1 88 ? 8.761 27.107 -11.691 1.00 36.47 88 LEU A N 1
ATOM 665 C CA . LEU A 1 88 ? 8.010 26.990 -12.958 1.00 36.47 88 LEU A CA 1
ATOM 666 C C . LEU A 1 88 ? 6.987 25.832 -13.129 1.00 36.47 88 LEU A C 1
ATOM 668 O O . LEU A 1 88 ? 7.338 24.750 -13.597 1.00 36.47 88 LEU A O 1
ATOM 672 N N . PRO A 1 89 ? 5.680 26.094 -12.910 1.00 39.31 89 PRO A N 1
ATOM 673 C CA . PRO A 1 89 ? 4.603 25.117 -13.089 1.00 39.31 89 PRO A CA 1
ATOM 674 C C . PRO A 1 89 ? 3.933 25.130 -14.484 1.00 39.31 89 PRO A C 1
ATOM 676 O O . PRO A 1 89 ? 2.738 24.869 -14.580 1.00 39.31 89 PRO A O 1
ATOM 679 N N . SER A 1 90 ? 4.639 25.434 -15.583 1.00 37.53 90 SER A N 1
ATOM 680 C CA . SER A 1 90 ? 3.985 25.639 -16.898 1.00 37.53 90 SER A CA 1
ATOM 681 C C . SER A 1 90 ? 4.212 24.578 -17.988 1.00 37.53 90 SER A C 1
ATOM 683 O O . SER A 1 90 ? 3.616 24.715 -19.051 1.00 37.53 90 SER A O 1
ATOM 685 N N . VAL A 1 91 ? 4.972 23.492 -17.765 1.00 37.88 91 VAL A N 1
ATOM 686 C CA . VAL A 1 91 ? 5.083 22.365 -18.738 1.00 37.88 91 VAL A CA 1
ATOM 687 C C . VAL A 1 91 ? 5.206 20.986 -18.054 1.00 37.88 91 VAL A C 1
ATOM 689 O O . VAL A 1 91 ? 5.736 20.038 -18.621 1.00 37.88 91 VAL A O 1
ATOM 692 N N . TRP A 1 92 ? 4.676 20.810 -16.842 1.00 35.12 92 TRP A N 1
ATOM 693 C CA . TRP A 1 92 ? 4.375 19.459 -16.340 1.00 35.12 92 TRP A CA 1
ATOM 694 C C . TRP A 1 92 ? 2.954 19.108 -16.756 1.00 35.12 92 TRP A C 1
ATOM 696 O O . TRP A 1 92 ? 2.005 19.154 -15.980 1.00 35.12 92 TRP A O 1
ATOM 706 N N . THR A 1 93 ? 2.797 18.820 -18.046 1.00 32.12 93 THR A N 1
ATOM 707 C CA . THR A 1 93 ? 1.595 18.170 -18.563 1.00 32.12 93 THR A CA 1
ATOM 708 C C . THR A 1 93 ? 1.301 16.938 -17.711 1.00 32.12 93 THR A C 1
ATOM 710 O O . THR A 1 93 ? 2.210 16.134 -17.497 1.00 32.12 93 THR A O 1
ATOM 713 N N . ALA A 1 94 ? 0.047 16.806 -17.271 1.00 46.75 94 ALA A N 1
ATOM 714 C CA . ALA A 1 94 ? -0.558 15.656 -16.603 1.00 46.75 94 ALA A CA 1
ATOM 715 C C . ALA A 1 94 ? -0.523 14.397 -17.488 1.00 46.75 94 ALA A C 1
ATOM 717 O O . ALA A 1 94 ? -1.547 13.858 -17.903 1.00 46.75 94 ALA A O 1
ATOM 718 N N . VAL A 1 95 ? 0.679 13.957 -17.846 1.00 45.34 95 VAL A N 1
ATOM 719 C CA . VAL A 1 95 ? 0.892 12.671 -18.483 1.00 45.34 95 VAL A CA 1
ATOM 720 C C . VAL A 1 95 ? 1.025 11.671 -17.348 1.00 45.34 95 VAL A C 1
ATOM 722 O O . VAL A 1 95 ? 1.876 11.885 -16.486 1.00 45.34 95 VAL A O 1
ATOM 725 N N . PRO A 1 96 ? 0.200 10.615 -17.304 1.00 53.12 96 PRO A N 1
ATOM 726 C CA . PRO A 1 96 ? 0.393 9.557 -16.330 1.00 53.12 96 PRO A CA 1
ATOM 727 C C . PRO A 1 96 ? 1.790 8.972 -16.553 1.00 53.12 96 PRO A C 1
ATOM 729 O O . PRO A 1 96 ? 2.132 8.584 -17.675 1.00 53.12 96 PRO A O 1
ATOM 732 N N . GLN A 1 97 ? 2.611 9.015 -15.507 1.00 62.84 97 GLN A N 1
ATOM 733 C CA . GLN A 1 97 ? 3.966 8.474 -15.506 1.00 62.84 97 GLN A CA 1
ATOM 734 C C . GLN A 1 97 ? 3.911 7.156 -14.735 1.00 62.84 97 GLN A C 1
ATOM 736 O O . GLN A 1 97 ? 3.378 7.178 -13.630 1.00 62.84 97 GLN A O 1
ATOM 741 N N . VAL A 1 98 ? 4.456 6.041 -15.230 1.00 69.75 98 VAL A N 1
ATOM 742 C CA . VAL A 1 98 ? 4.697 4.888 -14.338 1.00 69.75 98 VAL A CA 1
ATOM 743 C C . VAL A 1 98 ? 5.742 5.313 -13.312 1.00 69.75 98 VAL A C 1
ATOM 745 O O . VAL A 1 98 ? 6.833 5.719 -13.712 1.00 69.75 98 VAL A O 1
ATOM 748 N N . LYS A 1 99 ? 5.423 5.209 -12.019 1.00 73.06 99 LYS A N 1
ATOM 749 C CA . LYS A 1 99 ? 6.341 5.560 -10.928 1.00 73.06 99 LYS A CA 1
ATOM 750 C C . LYS A 1 99 ? 6.411 4.416 -9.926 1.00 73.06 99 LYS A C 1
ATOM 752 O O . LYS A 1 99 ? 5.420 4.080 -9.278 1.00 73.06 99 LYS A O 1
ATOM 757 N N . VAL A 1 100 ? 7.602 3.835 -9.799 1.00 75.19 100 VAL A N 1
ATOM 758 C CA . VAL A 1 100 ? 7.908 2.795 -8.811 1.00 75.19 100 VAL A CA 1
ATOM 759 C C . VAL A 1 100 ? 8.785 3.408 -7.728 1.00 75.19 100 VAL A C 1
ATOM 761 O O . VAL A 1 100 ? 9.920 3.790 -7.986 1.00 75.19 100 VAL A O 1
ATOM 764 N N . VAL A 1 101 ? 8.255 3.507 -6.512 1.00 76.62 101 VAL A N 1
ATOM 765 C CA . VAL A 1 101 ? 8.941 4.105 -5.363 1.00 76.62 101 VAL A CA 1
ATOM 766 C C . VAL A 1 101 ? 9.452 3.006 -4.437 1.00 76.62 101 VAL A C 1
ATOM 768 O O . VAL A 1 101 ? 8.674 2.209 -3.908 1.00 76.62 101 VAL A O 1
ATOM 771 N N . ALA A 1 102 ? 10.766 2.973 -4.214 1.00 73.12 102 ALA A N 1
ATOM 772 C CA . ALA A 1 102 ? 11.428 1.947 -3.413 1.00 73.12 102 ALA A CA 1
ATOM 773 C C . ALA A 1 102 ? 12.274 2.572 -2.290 1.00 73.12 102 ALA A C 1
ATOM 775 O O . ALA A 1 102 ? 13.500 2.576 -2.384 1.00 73.12 102 ALA A O 1
ATOM 776 N N . PRO A 1 103 ? 11.655 3.068 -1.201 1.00 71.38 103 PRO A N 1
ATOM 777 C CA . PRO A 1 103 ? 12.397 3.775 -0.170 1.00 71.38 103 PRO A CA 1
ATOM 778 C C . PRO A 1 103 ? 13.411 2.848 0.531 1.00 71.38 103 PRO A C 1
ATOM 780 O O . PRO A 1 103 ? 13.190 1.632 0.620 1.00 71.38 103 PRO A O 1
ATOM 783 N N . PRO A 1 104 ? 14.521 3.397 1.053 1.00 66.81 104 PRO A N 1
ATOM 784 C CA . PRO A 1 104 ? 15.554 2.644 1.779 1.00 66.81 104 PRO A CA 1
ATOM 785 C C . PRO A 1 104 ? 15.022 1.935 3.027 1.00 66.81 104 PRO A C 1
ATOM 787 O O . PRO A 1 104 ? 15.384 0.797 3.317 1.00 66.81 104 PRO A O 1
ATOM 790 N N . GLU A 1 105 ? 14.100 2.580 3.740 1.00 69.69 105 GLU A N 1
ATOM 791 C CA . GLU A 1 105 ? 13.513 2.090 4.990 1.00 69.69 105 GLU A CA 1
ATOM 792 C C . GLU A 1 105 ? 12.257 1.231 4.757 1.00 69.69 105 GLU A C 1
ATOM 794 O O . GLU A 1 105 ? 11.467 0.984 5.672 1.00 69.69 105 GLU A O 1
ATOM 799 N N . ARG A 1 106 ? 12.055 0.718 3.532 1.00 78.31 106 ARG A N 1
ATOM 800 C CA . ARG A 1 106 ? 10.831 -0.013 3.151 1.00 78.31 106 ARG A CA 1
ATOM 801 C C . ARG A 1 106 ? 10.529 -1.261 3.980 1.00 78.31 106 ARG A C 1
ATOM 803 O O . ARG A 1 106 ? 9.370 -1.677 4.025 1.00 78.31 106 ARG A O 1
ATOM 810 N N . LYS A 1 107 ? 11.517 -1.810 4.696 1.00 78.94 107 LYS A N 1
ATOM 811 C CA . LYS A 1 107 ? 11.335 -2.896 5.676 1.00 78.94 107 LYS A CA 1
ATOM 812 C C . LYS A 1 107 ? 10.358 -2.524 6.792 1.00 78.94 107 LYS A C 1
ATOM 814 O O . LYS A 1 107 ? 9.592 -3.375 7.234 1.00 78.94 107 LYS A O 1
ATOM 819 N N . TYR A 1 108 ? 10.381 -1.267 7.228 1.00 82.25 108 TYR A N 1
ATOM 820 C CA . TYR A 1 108 ? 9.546 -0.765 8.317 1.00 82.25 108 TYR A CA 1
ATOM 821 C C . TYR A 1 108 ? 8.427 0.153 7.823 1.00 82.25 108 TYR A C 1
ATOM 823 O O . TYR A 1 108 ? 7.665 0.643 8.644 1.00 82.25 108 TYR A O 1
ATOM 831 N N . SER A 1 109 ? 8.276 0.346 6.507 1.00 81.94 109 SER A N 1
ATOM 832 C CA . SER A 1 109 ? 7.248 1.219 5.909 1.00 81.94 109 SER A CA 1
ATOM 833 C C . SER A 1 109 ? 5.840 0.975 6.460 1.00 81.94 109 SER A C 1
ATOM 835 O O . SER A 1 109 ? 5.141 1.927 6.787 1.00 81.94 109 SER A O 1
ATOM 837 N N . VAL A 1 110 ? 5.454 -0.291 6.649 1.00 86.06 110 VAL A N 1
ATOM 838 C CA . VAL A 1 110 ? 4.155 -0.671 7.231 1.00 86.06 110 VAL A CA 1
ATOM 839 C C . VAL A 1 110 ? 4.036 -0.217 8.693 1.00 86.06 110 VAL A C 1
ATOM 841 O O . VAL A 1 110 ? 3.006 0.315 9.094 1.00 86.06 110 VAL A O 1
ATOM 844 N N . TRP A 1 111 ? 5.101 -0.370 9.484 1.00 85.81 111 TRP A N 1
ATOM 845 C CA . TRP A 1 111 ? 5.135 0.040 10.893 1.00 85.81 111 TRP A CA 1
ATOM 846 C C . TRP A 1 111 ? 5.190 1.558 11.063 1.00 85.81 111 TRP A C 1
ATOM 848 O O . TRP A 1 111 ? 4.526 2.094 11.943 1.00 85.81 111 TRP A O 1
ATOM 858 N N . ILE A 1 112 ? 5.945 2.245 10.205 1.00 86.62 112 ILE A N 1
ATOM 859 C CA . ILE A 1 112 ? 6.028 3.709 10.167 1.00 86.62 112 ILE A CA 1
ATOM 860 C C . ILE A 1 112 ? 4.671 4.292 9.758 1.00 86.62 112 ILE A C 1
ATOM 862 O O . ILE A 1 112 ? 4.165 5.197 10.414 1.00 86.62 112 ILE A O 1
ATOM 866 N N . GLY A 1 113 ? 4.038 3.739 8.719 1.00 86.50 113 GLY A N 1
ATOM 867 C CA . GLY A 1 113 ? 2.685 4.130 8.321 1.00 86.50 113 GLY A CA 1
ATOM 868 C C . GLY A 1 113 ? 1.678 3.930 9.454 1.00 86.50 113 GLY A C 1
ATOM 869 O O . GLY A 1 113 ? 0.896 4.831 9.747 1.00 86.50 113 GLY A O 1
ATOM 870 N N . GLY A 1 114 ? 1.753 2.790 10.149 1.00 87.12 114 GLY A N 1
ATOM 871 C CA . GLY A 1 114 ? 0.914 2.500 11.310 1.00 87.12 114 GLY A CA 1
ATOM 872 C C . GLY A 1 114 ? 1.132 3.456 12.487 1.00 87.12 114 GLY A C 1
ATOM 873 O O . GLY A 1 114 ? 0.156 3.917 13.072 1.00 87.12 114 GLY A O 1
ATOM 874 N N . SER A 1 115 ? 2.379 3.800 12.826 1.00 89.75 115 SER A N 1
ATOM 875 C CA . SER A 1 115 ? 2.674 4.711 13.943 1.00 89.75 115 SER A CA 1
ATOM 876 C C . SER A 1 115 ? 2.249 6.151 13.658 1.00 89.75 115 SER A C 1
ATOM 878 O O . SER A 1 115 ? 1.706 6.811 14.547 1.00 89.75 115 SER A O 1
ATOM 880 N N . ILE A 1 116 ? 2.429 6.622 12.420 1.00 89.75 116 ILE A N 1
ATOM 881 C CA . ILE A 1 116 ? 1.932 7.928 11.974 1.00 89.75 116 ILE A CA 1
ATOM 882 C C . ILE A 1 116 ? 0.410 7.949 12.082 1.00 89.75 116 ILE A C 1
ATOM 884 O O . ILE A 1 116 ? -0.139 8.827 12.743 1.00 89.75 116 ILE A O 1
ATOM 888 N N . LEU A 1 117 ? -0.264 6.957 11.494 1.00 88.38 117 LEU A N 1
ATOM 889 C CA . LEU A 1 117 ? -1.722 6.889 11.451 1.00 88.38 117 LEU A CA 1
ATOM 890 C C . LEU A 1 117 ? -2.332 6.770 12.857 1.00 88.38 117 LEU A C 1
ATOM 892 O O . LEU A 1 117 ? -3.283 7.482 13.163 1.00 88.38 117 LEU A O 1
ATOM 896 N N . ALA A 1 118 ? -1.727 5.974 13.745 1.00 88.19 118 ALA A N 1
ATOM 897 C CA . ALA A 1 118 ? -2.135 5.853 15.147 1.00 88.19 118 ALA A CA 1
ATOM 898 C C . ALA A 1 118 ? -1.965 7.152 15.955 1.00 88.19 118 ALA A C 1
ATOM 900 O O . ALA A 1 118 ? -2.691 7.371 16.924 1.00 88.19 118 ALA A O 1
ATOM 901 N N . SER A 1 119 ? -1.019 8.007 15.559 1.00 91.00 119 SER A N 1
ATOM 902 C CA . SER A 1 119 ? -0.735 9.280 16.231 1.00 91.00 119 SER A CA 1
ATOM 903 C C . SER A 1 119 ? -1.609 10.436 15.730 1.00 91.00 119 SER A C 1
ATOM 905 O O . SER A 1 119 ? -1.602 11.509 16.336 1.00 91.00 119 SER A O 1
ATOM 907 N N . LEU A 1 120 ? -2.369 10.254 14.642 1.00 89.44 120 LEU A N 1
ATOM 908 C CA . LEU A 1 120 ? -3.278 11.281 14.133 1.00 89.44 120 LEU A CA 1
ATOM 909 C C . LEU A 1 120 ? -4.452 11.481 15.099 1.00 89.44 120 LEU A C 1
ATOM 911 O O . LEU A 1 120 ? -5.145 10.534 15.468 1.00 89.44 120 LEU A O 1
ATOM 915 N N . SER A 1 121 ? -4.740 12.734 15.452 1.00 88.56 121 SER A N 1
ATOM 916 C CA . SER A 1 121 ? -5.892 13.080 16.297 1.00 88.56 121 SER A CA 1
ATOM 917 C C . SER A 1 121 ? -7.227 12.667 15.668 1.00 88.56 121 SER A C 1
ATOM 919 O O . SER A 1 121 ? -8.138 12.245 16.373 1.00 88.56 121 SER A O 1
ATOM 921 N N . THR A 1 122 ? -7.334 12.707 14.338 1.00 85.50 122 THR A N 1
ATOM 922 C CA . THR A 1 122 ? -8.504 12.216 13.592 1.00 85.50 122 THR A CA 1
ATOM 923 C C . THR A 1 122 ? -8.694 10.708 13.728 1.00 85.50 122 THR A C 1
ATOM 925 O O . THR A 1 122 ? -9.826 10.232 13.749 1.00 85.50 122 THR A O 1
ATOM 928 N N . PHE A 1 123 ? -7.610 9.947 13.880 1.00 85.69 123 PHE A N 1
ATOM 929 C CA . PHE A 1 123 ? -7.686 8.500 14.048 1.00 85.69 123 PHE A CA 1
ATOM 930 C C . PHE A 1 123 ? -8.147 8.093 15.453 1.00 85.69 123 PHE A C 1
ATOM 932 O O . PHE A 1 123 ? -8.687 7.004 15.625 1.00 85.69 123 PHE A O 1
ATOM 939 N N . GLN A 1 124 ? -8.040 8.981 16.448 1.00 83.44 124 GLN A N 1
ATOM 940 C CA . GLN A 1 124 ? -8.560 8.724 17.798 1.00 83.44 124 GLN A CA 1
ATOM 941 C C . GLN A 1 124 ? -10.079 8.500 17.804 1.00 83.44 124 GLN A C 1
ATOM 943 O O . GLN A 1 124 ? -10.581 7.711 18.597 1.00 83.44 124 GLN A O 1
ATOM 948 N N . GLN A 1 125 ? -10.815 9.135 16.885 1.00 82.06 125 GLN A N 1
ATOM 949 C CA . GLN A 1 125 ? -12.265 8.939 16.735 1.00 82.06 125 GLN A CA 1
ATOM 950 C C . GLN A 1 125 ? -12.622 7.542 16.200 1.00 82.06 125 GLN A C 1
ATOM 952 O O . GLN A 1 125 ? -13.736 7.060 16.401 1.00 82.06 125 GLN A O 1
ATOM 957 N N . MET A 1 126 ? -11.668 6.879 15.544 1.00 85.81 126 MET A N 1
ATOM 958 C CA . MET A 1 126 ? -11.822 5.537 14.981 1.00 85.81 126 MET A CA 1
ATOM 959 C C . MET A 1 126 ? -11.456 4.435 15.980 1.00 85.81 126 MET A C 1
ATOM 961 O O . MET A 1 126 ? -11.645 3.254 15.688 1.00 85.81 126 MET A O 1
ATOM 965 N N . TRP A 1 127 ? -10.950 4.788 17.166 1.00 88.62 127 TRP A N 1
ATOM 966 C CA . TRP A 1 127 ? -10.646 3.807 18.202 1.00 88.62 127 TRP A CA 1
ATOM 967 C C . TRP A 1 127 ? -11.924 3.128 18.693 1.00 88.62 127 TRP A C 1
ATOM 969 O O . TRP A 1 127 ? -12.990 3.739 18.787 1.00 88.62 127 TRP A O 1
ATOM 979 N N . ILE A 1 128 ? -11.804 1.839 19.000 1.00 89.88 128 ILE A N 1
ATOM 980 C CA . ILE A 1 128 ? -12.861 1.055 19.631 1.00 89.88 128 ILE A CA 1
ATOM 981 C C . ILE A 1 128 ? -12.554 1.041 21.125 1.00 89.88 128 ILE A C 1
ATOM 983 O O . ILE A 1 128 ? -11.603 0.386 21.563 1.00 89.88 128 ILE A O 1
ATOM 987 N N . ALA A 1 129 ? -13.330 1.788 21.907 1.00 91.69 129 ALA A N 1
ATOM 988 C CA . ALA A 1 129 ? -13.216 1.736 23.356 1.00 91.69 129 ALA A CA 1
ATOM 989 C C . ALA A 1 129 ? -13.767 0.405 23.883 1.00 91.69 129 ALA A C 1
ATOM 991 O O . ALA A 1 129 ? -14.649 -0.211 23.283 1.00 91.69 129 ALA A O 1
ATOM 992 N N . LYS A 1 130 ? -13.280 -0.026 25.052 1.00 92.25 130 LYS A N 1
ATOM 993 C CA . LYS A 1 130 ? -13.736 -1.274 25.676 1.00 92.25 130 LYS A CA 1
ATOM 994 C C . LYS A 1 130 ? -15.258 -1.302 25.874 1.00 92.25 130 LYS A C 1
ATOM 996 O O . LYS A 1 130 ? -15.883 -2.299 25.547 1.00 92.25 130 LYS A O 1
ATOM 1001 N N . SER A 1 131 ? -15.849 -0.201 26.341 1.00 92.50 131 SER A N 1
ATOM 1002 C CA . SER A 1 131 ? -17.303 -0.095 26.524 1.00 92.50 131 SER A CA 1
ATOM 1003 C C . SER A 1 131 ? -18.071 -0.256 25.210 1.00 92.50 131 SER A C 1
ATOM 1005 O O . SER A 1 131 ? -19.065 -0.968 25.167 1.00 92.50 131 SER A O 1
ATOM 1007 N N . GLU A 1 132 ? -17.580 0.336 24.117 1.00 89.12 132 GLU A N 1
ATOM 1008 C CA . GLU A 1 132 ? -18.213 0.202 22.800 1.00 89.12 132 GLU A CA 1
ATOM 1009 C C . GLU A 1 132 ? -18.148 -1.244 22.281 1.00 89.12 132 GLU A C 1
ATOM 1011 O O . GLU A 1 132 ? -19.091 -1.723 21.647 1.00 89.12 132 GLU A O 1
ATOM 1016 N N . TYR A 1 133 ? -17.046 -1.949 22.560 1.00 92.31 133 TYR A N 1
ATOM 1017 C CA . TYR A 1 133 ? -16.901 -3.367 22.233 1.00 92.31 133 TYR A CA 1
ATOM 1018 C C . TYR A 1 133 ? -17.834 -4.248 23.068 1.00 92.31 133 TYR A C 1
ATOM 1020 O O . TYR A 1 133 ? -18.459 -5.152 22.521 1.00 92.31 133 TYR A O 1
ATOM 1028 N N . ASP A 1 134 ? -17.961 -3.976 24.367 1.00 93.31 134 ASP A N 1
ATOM 1029 C CA . ASP A 1 134 ? -18.834 -4.740 25.263 1.00 93.31 134 ASP A CA 1
ATOM 1030 C C . ASP A 1 134 ? -20.325 -4.570 24.882 1.00 93.31 134 ASP A C 1
ATOM 1032 O O . ASP A 1 134 ? -21.100 -5.520 24.995 1.00 93.31 134 ASP A O 1
ATOM 1036 N N . GLU A 1 135 ? -20.726 -3.401 24.363 1.00 92.69 135 GLU A N 1
ATOM 1037 C CA . GLU A 1 135 ? -22.104 -3.111 23.926 1.00 92.69 135 GLU A CA 1
ATOM 1038 C C . GLU A 1 135 ? -22.443 -3.652 22.527 1.00 92.69 135 GLU A C 1
ATOM 1040 O O . GLU A 1 135 ? -23.519 -4.211 22.310 1.00 92.69 135 GLU A O 1
ATOM 1045 N N . SER A 1 136 ? -21.547 -3.468 21.554 1.00 89.38 136 SER A N 1
ATOM 1046 C CA . SER A 1 136 ? -21.790 -3.838 20.147 1.00 89.38 136 SER A CA 1
ATOM 1047 C C . SER A 1 136 ? -21.250 -5.225 19.775 1.00 89.38 136 SER A C 1
ATOM 1049 O O . SER A 1 136 ? -21.529 -5.747 18.685 1.00 89.38 136 SER A O 1
ATOM 1051 N N . GLY A 1 137 ? -20.450 -5.823 20.656 1.00 91.19 137 GLY A N 1
ATOM 1052 C CA . GLY A 1 137 ? -19.740 -7.070 20.417 1.00 91.19 137 GLY A CA 1
ATOM 1053 C C . GLY A 1 137 ? -18.686 -6.970 19.302 1.00 91.19 137 GLY A C 1
ATOM 1054 O O . GLY A 1 137 ? -18.342 -5.881 18.833 1.00 91.19 137 GLY A O 1
ATOM 1055 N N . PRO A 1 138 ? -18.206 -8.119 18.788 1.00 90.38 138 PRO A N 1
ATOM 1056 C CA . PRO A 1 138 ? -17.154 -8.180 17.765 1.00 90.38 138 PRO A CA 1
ATOM 1057 C C . PRO A 1 138 ? -17.504 -7.485 16.441 1.00 90.38 138 PRO A C 1
ATOM 1059 O O . PRO A 1 138 ? -16.619 -7.126 15.668 1.00 90.38 138 PRO A O 1
ATOM 1062 N N . SER A 1 139 ? -18.797 -7.278 16.177 1.00 89.75 139 SER A N 1
ATOM 1063 C CA . SER A 1 139 ? -19.297 -6.684 14.932 1.00 89.75 139 SER A CA 1
ATOM 1064 C C . SER A 1 139 ? -18.874 -5.223 14.735 1.00 89.75 139 SER A C 1
ATOM 1066 O O . SER A 1 139 ? -18.839 -4.740 13.601 1.00 89.75 139 SER A O 1
ATOM 1068 N N . ILE A 1 140 ? -18.495 -4.533 15.817 1.00 89.50 140 ILE A N 1
ATOM 1069 C CA . ILE A 1 140 ? -18.047 -3.137 15.774 1.00 89.50 140 ILE A CA 1
ATOM 1070 C C . ILE A 1 140 ? -16.785 -2.943 14.925 1.00 89.50 140 ILE A C 1
ATOM 1072 O O . ILE A 1 140 ? -16.614 -1.885 14.318 1.00 89.50 140 ILE A O 1
ATOM 1076 N N . VAL A 1 141 ? -15.943 -3.977 14.810 1.00 87.88 141 VAL A N 1
ATOM 1077 C CA . VAL A 1 141 ? -14.718 -3.936 14.000 1.00 87.88 141 VAL A CA 1
ATOM 1078 C C . VAL A 1 141 ? -15.049 -3.674 12.533 1.00 87.88 141 VAL A C 1
ATOM 1080 O O . VAL A 1 141 ? -14.413 -2.834 11.915 1.00 87.88 141 VAL A O 1
ATOM 1083 N N . HIS A 1 142 ? -16.105 -4.285 11.992 1.00 86.69 142 HIS A N 1
ATOM 1084 C CA . HIS A 1 142 ? -16.514 -4.071 10.598 1.00 86.69 142 HIS A CA 1
ATOM 1085 C C . HIS A 1 142 ? -17.137 -2.693 10.337 1.00 86.69 142 HIS A C 1
ATOM 1087 O O . HIS A 1 142 ? -17.311 -2.310 9.185 1.00 86.69 142 HIS A O 1
ATOM 1093 N N . ARG A 1 143 ? -17.517 -1.958 11.391 1.00 83.56 143 ARG A N 1
ATOM 1094 C CA . ARG A 1 143 ? -18.066 -0.600 11.270 1.00 83.56 143 ARG A CA 1
ATOM 1095 C C . ARG A 1 143 ? -16.990 0.474 11.370 1.00 83.56 143 ARG A C 1
ATOM 1097 O O . ARG A 1 143 ? -17.120 1.503 10.717 1.00 83.56 143 ARG A O 1
ATOM 1104 N N . LYS A 1 144 ? -15.977 0.258 12.216 1.00 82.12 144 LYS A N 1
ATOM 1105 C CA . LYS A 1 144 ? -14.911 1.238 12.476 1.00 82.12 144 LYS A CA 1
ATOM 1106 C C . LYS A 1 144 ? -13.609 0.952 11.723 1.00 82.12 144 LYS A C 1
ATOM 1108 O O . LYS A 1 144 ? -12.830 1.875 11.531 1.00 82.12 144 LYS A O 1
ATOM 1113 N N . CYS A 1 145 ? -13.349 -0.276 11.287 1.00 76.25 145 CYS A N 1
ATOM 1114 C CA . CYS A 1 145 ? -12.160 -0.615 10.507 1.00 76.25 145 CYS A CA 1
ATOM 1115 C C . CYS A 1 145 ? -12.552 -0.858 9.042 1.00 76.25 145 CYS A C 1
ATOM 1117 O O . CYS A 1 145 ? -13.443 -1.664 8.776 1.00 76.25 145 CYS A O 1
ATOM 1119 N N . PHE A 1 146 ? -11.896 -0.136 8.128 1.00 60.09 146 PHE A N 1
ATOM 1120 C CA . PHE A 1 146 ? -11.987 -0.324 6.675 1.00 60.09 146 PHE A CA 1
ATOM 1121 C C . PHE A 1 146 ? -11.064 -1.449 6.203 1.00 60.09 146 PHE A C 1
ATOM 1123 O O . PHE A 1 146 ? -9.968 -1.589 6.796 1.00 60.09 146 PHE A O 1
#

Sequence (146 aa):
MEAQGIDDTAFNSIMKCDVDIRKDLYGNVVLSGGTTMFPGIADRMYKEITAHAPSSMKVIVDDIVCADHRHGSIALHMQFADMFIVALPSVWTAVPQVKVVAPPERKYSVWIGGSILASLSTFQQMWIAKSEYDESGPSIVHRKCF